Protein AF-A0A2D4G990-F1 (afdb_monomer)

Sequence (108 aa):
CDKVQKEDIEVRFFKDSWEAKGSFSQADVHRQVAIVFKTPPYADQTIREPVTVQMQLHRPSDKEVSGSMEFRYLPDEGDFHRIEEKRKRTLGTFKNFVQKTPFAVGTA

pLDDT: mean 83.97, std 11.98, range [44.0, 96.25]

Secondary structure (DSSP, 8-state):
----BTTB-EEEEEETTEEEE-B--GGGEETTTEE--BPPPPS-TT-SS-EEEEEEEEETTTTEE---EEEEE-----HHHHHHHHHHHHHHHHHHHHHHS-------

Solvent-accessible surface area (backbone atoms only — not comparable to full-atom values): 6495 Å² total; per-residue (Å²): 100,71,88,50,48,64,90,49,59,43,43,41,36,39,48,99,91,47,73,47,56,44,50,65,57,59,85,36,38,49,89,35,41,44,73,54,66,43,81,56,83,60,98,62,78,78,42,84,58,72,44,78,32,39,33,28,46,35,26,75,89,82,67,48,66,54,77,74,38,86,43,72,50,68,45,70,71,44,69,68,56,47,50,50,51,47,48,66,69,42,44,66,60,48,54,53,46,48,71,75,51,65,77,79,77,77,78,127

InterPro domains:
  IPR000451 NF-kappa-B/Dorsal [PR00057] (24-42)
  IPR000451 NF-kappa-B/Dorsal [PR00057] (65-79)
  IPR000451 NF-kappa-B/Dorsal [PTHR24169] (1-100)
  IPR013783 Immunoglobulin-like fold [G3DSA:2.60.40.10] (1-89)
  IPR014756 Immunoglobulin E-set [SSF81296] (1-103)
  IPR032397 Rel homology dimerisation domain [PF16179] (1-76)

Mean predicted aligned error: 11.32 Å

Foldseek 3Di:
DPQADLVFKWKWKDDDPDIDTWDDHSVQCPPSPDGDTHDDQDPDLQDPAKDKIWIWMAGPPVRDIDDIDIDIDDHPCDPVVVVVVCCVVCVVVVVVVCVVDPDPPDDD

Radius of gyration: 23.57 Å; Cα contacts (8 Å, |Δi|>4): 135; chains: 1; bounding box: 73×28×48 Å

Organism: Micrurus corallinus (NCBI:txid54390)

Nearest PDB structures (foldseek):
  1k3z-assembly1_A  TM=9.761E-01  e=1.383E-13  Mus musculus
  1nfi-assembly1_A  TM=9.458E-01  e=5.843E-12  Homo sapiens
  1k3z-assembly1_B  TM=9.128E-01  e=5.843E-12  Mus musculus
  1my5-assembly1_A  TM=9.595E-01  e=2.188E-10  Mus musculus
  1ikn-assembly1_A  TM=9.180E-01  e=3.143E-10  Mus musculus

Structure (mmCIF, N/CA/C/O backbone):
data_AF-A0A2D4G990-F1
#
_entry.id   AF-A0A2D4G990-F1
#
loop_
_atom_site.group_PDB
_atom_site.id
_atom_site.type_symbol
_atom_site.label_atom_id
_atom_site.label_alt_id
_atom_site.label_comp_id
_atom_site.label_asym_id
_atom_site.label_entity_id
_atom_site.label_seq_id
_atom_site.pdbx_PDB_ins_code
_atom_site.Cartn_x
_atom_site.Cartn_y
_atom_site.Cartn_z
_atom_site.occupancy
_atom_site.B_iso_or_equiv
_atom_site.auth_seq_id
_atom_site.auth_comp_id
_atom_site.auth_asym_id
_atom_site.auth_atom_id
_atom_site.pdbx_PDB_model_num
ATOM 1 N N . CYS A 1 1 ? -10.312 10.451 4.110 1.00 73.31 1 CYS A N 1
ATOM 2 C CA . CYS A 1 1 ? -11.337 9.447 4.468 1.00 73.31 1 CYS A CA 1
ATOM 3 C C . CYS A 1 1 ? -12.278 10.073 5.488 1.00 73.31 1 CYS A C 1
ATOM 5 O O . CYS A 1 1 ? -11.924 11.109 6.044 1.00 73.31 1 CYS A O 1
ATOM 7 N N . ASP A 1 2 ? -13.453 9.486 5.717 1.00 82.06 2 ASP A N 1
ATOM 8 C CA . ASP A 1 2 ? -14.274 9.864 6.873 1.00 82.06 2 ASP A CA 1
ATOM 9 C C . ASP A 1 2 ? -13.583 9.482 8.188 1.00 82.06 2 ASP A C 1
ATOM 11 O O . ASP A 1 2 ? -12.509 8.877 8.189 1.00 82.06 2 ASP A O 1
ATOM 15 N N . LYS A 1 3 ? -14.174 9.875 9.319 1.00 84.94 3 LYS A N 1
ATOM 16 C CA . LYS A 1 3 ? -13.588 9.679 10.647 1.00 84.94 3 LYS A CA 1
ATOM 17 C C . LYS A 1 3 ? -13.308 8.192 10.919 1.00 84.94 3 LYS A C 1
ATOM 19 O O . LYS A 1 3 ? -14.236 7.401 11.059 1.00 84.94 3 LYS A O 1
ATOM 24 N N . VAL A 1 4 ? -12.032 7.828 11.054 1.00 85.62 4 VAL A N 1
ATOM 25 C CA . VAL A 1 4 ? -11.576 6.455 11.340 1.00 85.62 4 VAL A CA 1
ATOM 26 C C . VAL A 1 4 ? -11.033 6.305 12.762 1.00 85.62 4 VAL A C 1
ATOM 28 O O . VAL A 1 4 ? -10.474 7.236 13.347 1.00 85.62 4 VAL A O 1
ATOM 31 N N . GLN A 1 5 ? -11.149 5.113 13.340 1.00 84.88 5 GLN A N 1
ATOM 32 C CA . GLN A 1 5 ? -10.464 4.785 14.589 1.00 84.88 5 GLN A CA 1
ATOM 33 C C . GLN A 1 5 ? -9.056 4.277 14.280 1.00 84.88 5 GLN A C 1
ATOM 35 O O . GLN A 1 5 ? -8.890 3.319 13.541 1.00 84.88 5 GLN A O 1
ATOM 40 N N . LYS A 1 6 ? -8.025 4.923 14.840 1.00 83.38 6 LYS A N 1
ATOM 41 C CA . LYS A 1 6 ? -6.610 4.618 14.540 1.00 83.38 6 LYS A CA 1
ATOM 42 C C . LYS A 1 6 ? -6.179 3.192 14.911 1.00 83.38 6 LYS A C 1
ATOM 44 O O . LYS A 1 6 ? -5.161 2.722 14.423 1.00 83.38 6 LYS A O 1
ATOM 49 N N . GLU A 1 7 ? -6.920 2.557 15.812 1.00 85.06 7 GLU A N 1
ATOM 50 C CA . GLU A 1 7 ? -6.691 1.202 16.322 1.00 85.06 7 GLU A CA 1
ATOM 51 C C . GLU A 1 7 ? -7.603 0.154 15.673 1.00 85.06 7 GLU A C 1
ATOM 53 O O . GLU A 1 7 ? -7.385 -1.038 15.851 1.00 85.06 7 GLU A O 1
ATOM 58 N N . ASP A 1 8 ? -8.572 0.605 14.877 1.00 89.12 8 ASP A N 1
ATOM 59 C CA . ASP A 1 8 ? -9.569 -0.227 14.213 1.00 89.12 8 ASP A CA 1
ATOM 60 C C . ASP A 1 8 ? -9.763 0.253 12.769 1.00 89.12 8 ASP A C 1
ATOM 62 O O . ASP A 1 8 ? -10.823 0.714 12.343 1.00 89.12 8 ASP A O 1
ATOM 66 N N . ILE A 1 9 ? -8.660 0.253 12.024 1.00 91.69 9 ILE A N 1
ATOM 67 C CA . ILE A 1 9 ? -8.639 0.584 10.604 1.00 91.69 9 ILE A CA 1
ATOM 68 C C . ILE A 1 9 ? -7.446 -0.091 9.942 1.00 91.69 9 ILE A C 1
ATOM 70 O O . ILE A 1 9 ? -6.351 -0.126 10.497 1.00 91.69 9 ILE A O 1
ATOM 74 N N . GLU A 1 10 ? -7.648 -0.600 8.734 1.00 93.94 10 GLU A N 1
ATOM 75 C CA . GLU A 1 10 ? -6.610 -1.186 7.895 1.00 93.94 10 GLU A CA 1
ATOM 76 C C . GLU A 1 10 ? -6.800 -0.741 6.441 1.00 93.94 10 GLU A C 1
ATOM 78 O O . GLU A 1 10 ? -7.922 -0.522 5.980 1.00 93.94 10 GLU A O 1
ATOM 83 N N . VAL A 1 11 ? -5.699 -0.626 5.696 1.00 94.56 11 VAL A N 1
ATOM 84 C CA . VAL A 1 11 ? -5.732 -0.401 4.245 1.00 94.56 11 VAL A CA 1
ATOM 85 C C . VAL A 1 11 ? -5.541 -1.751 3.566 1.00 94.56 11 VAL A C 1
ATOM 87 O O . VAL A 1 11 ? -4.477 -2.354 3.698 1.00 94.56 11 VAL A O 1
ATOM 90 N N . ARG A 1 12 ? -6.555 -2.239 2.853 1.00 95.31 12 ARG A N 1
ATOM 91 C CA . ARG A 1 12 ? -6.546 -3.540 2.172 1.00 95.31 12 ARG A CA 1
ATOM 92 C C . ARG A 1 12 ? -6.386 -3.343 0.672 1.00 95.31 12 ARG A C 1
ATOM 94 O O . ARG A 1 12 ? -7.165 -2.623 0.054 1.00 95.31 12 ARG A O 1
ATOM 101 N N . PHE A 1 13 ? -5.405 -4.025 0.103 1.00 96.06 13 PHE A N 1
ATOM 102 C CA . PHE A 1 13 ? -5.185 -4.175 -1.328 1.00 96.06 13 PHE A CA 1
ATOM 103 C C . PHE A 1 13 ? -5.621 -5.571 -1.732 1.00 96.06 13 PHE A C 1
ATOM 105 O O . PHE A 1 13 ? -5.276 -6.535 -1.053 1.00 96.06 13 PHE A O 1
ATOM 112 N N . PHE A 1 14 ? -6.366 -5.694 -2.822 1.00 94.62 14 PHE A N 1
ATOM 113 C CA . PHE A 1 14 ? -6.818 -6.988 -3.306 1.00 94.62 14 PHE A CA 1
ATOM 114 C C . PHE A 1 14 ? -6.971 -7.005 -4.825 1.00 94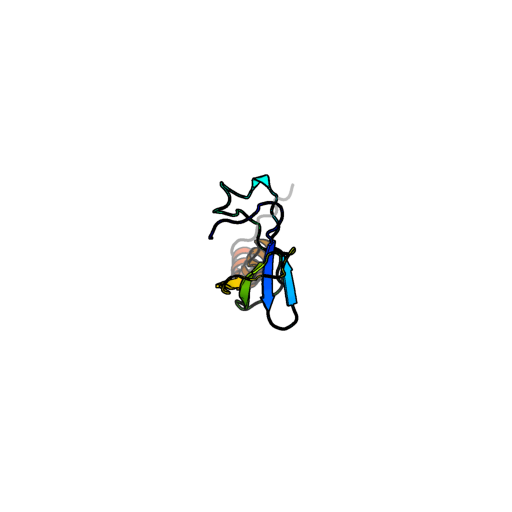.62 14 PHE A C 1
ATOM 116 O O . PHE A 1 14 ? -7.282 -5.996 -5.463 1.00 94.62 14 PHE A O 1
ATOM 123 N N . LYS A 1 15 ? -6.725 -8.175 -5.411 1.00 93.62 15 LYS A N 1
ATOM 124 C CA . LYS A 1 15 ? -6.948 -8.465 -6.828 1.00 93.62 15 LYS A CA 1
ATOM 125 C C . LYS A 1 15 ? -7.069 -9.971 -7.016 1.00 93.62 15 LYS A C 1
ATOM 127 O O . LYS A 1 15 ? -6.133 -10.693 -6.687 1.00 93.62 15 LYS A O 1
ATOM 132 N N . ASP A 1 16 ? -8.180 -10.424 -7.588 1.00 90.44 16 ASP A N 1
ATOM 133 C CA . ASP A 1 16 ? -8.465 -11.842 -7.835 1.00 90.44 16 ASP A CA 1
ATOM 134 C C . ASP A 1 16 ? -8.289 -12.694 -6.558 1.00 90.44 16 ASP A C 1
ATOM 136 O O . ASP A 1 16 ? -9.127 -12.646 -5.661 1.00 90.44 16 ASP A O 1
ATOM 140 N N . SER A 1 17 ? -7.188 -13.443 -6.454 1.00 91.00 17 SER A N 1
ATOM 141 C CA . SER A 1 17 ? -6.846 -14.309 -5.313 1.00 91.00 17 SER A CA 1
ATOM 142 C C . SER A 1 17 ? -5.761 -13.734 -4.394 1.00 91.00 17 SER A C 1
ATOM 144 O O . SER A 1 17 ? -5.346 -14.401 -3.448 1.00 91.00 17 SER A O 1
ATOM 146 N N . TRP A 1 18 ? -5.265 -12.528 -4.676 1.00 93.31 18 TRP A N 1
ATOM 147 C CA . TRP A 1 18 ? -4.224 -11.868 -3.896 1.00 93.31 18 TRP A CA 1
ATOM 148 C C . TRP A 1 18 ? -4.810 -10.791 -2.989 1.00 93.31 18 TRP A C 1
ATOM 150 O O . TRP A 1 18 ? -5.637 -9.985 -3.416 1.00 93.31 18 TRP A O 1
ATOM 160 N N . GLU A 1 19 ? -4.319 -10.749 -1.756 1.00 94.69 19 GLU A N 1
ATOM 161 C CA . GLU A 1 19 ? -4.602 -9.706 -0.783 1.00 94.69 19 GLU A CA 1
ATOM 162 C C . GLU A 1 19 ? -3.318 -9.310 -0.056 1.00 94.69 19 GLU A C 1
ATOM 164 O O . GLU A 1 19 ? -2.511 -10.165 0.314 1.00 94.69 19 GLU A O 1
ATOM 169 N N . ALA A 1 20 ? -3.161 -8.016 0.204 1.00 94.62 20 ALA A N 1
ATOM 170 C CA . ALA A 1 20 ? -2.138 -7.504 1.098 1.00 94.62 20 ALA A CA 1
ATOM 171 C C . ALA A 1 20 ? -2.636 -6.286 1.877 1.00 94.62 20 ALA A C 1
ATOM 173 O O . ALA A 1 20 ? -3.558 -5.585 1.463 1.00 94.62 20 ALA A O 1
ATOM 174 N N . LYS A 1 21 ? -1.996 -6.008 3.013 1.00 94.88 21 LYS A N 1
ATOM 175 C CA . LYS A 1 21 ? -2.320 -4.857 3.859 1.00 94.88 21 LYS A CA 1
ATOM 176 C C .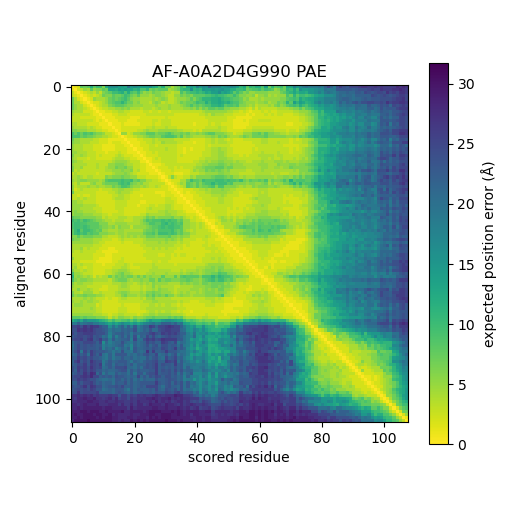 LYS A 1 21 ? -1.247 -3.783 3.742 1.00 94.88 21 LYS A C 1
ATOM 178 O O . LYS A 1 21 ? -0.056 -4.092 3.749 1.00 94.88 21 LYS A O 1
ATOM 183 N N . GLY A 1 22 ? -1.669 -2.525 3.655 1.00 93.75 22 GLY A N 1
ATOM 184 C CA . GLY A 1 22 ? -0.781 -1.375 3.783 1.00 93.75 22 GLY A CA 1
ATOM 185 C C . GLY A 1 22 ? -0.114 -1.360 5.153 1.00 93.75 22 GLY A C 1
ATOM 186 O O . GLY A 1 22 ? -0.753 -1.637 6.166 1.00 93.75 22 GLY A O 1
ATOM 187 N N . SER A 1 23 ? 1.177 -1.041 5.182 1.00 92.06 23 SER A N 1
ATOM 188 C CA . SER A 1 23 ? 1.951 -0.979 6.421 1.00 92.06 23 SER A CA 1
ATOM 189 C C . SER A 1 23 ? 1.941 0.445 6.971 1.00 92.06 23 SER A C 1
ATOM 191 O O . SER A 1 23 ? 2.417 1.369 6.308 1.00 92.06 23 SER A O 1
ATOM 193 N N . PHE A 1 24 ? 1.387 0.629 8.167 1.00 92.69 24 PHE A N 1
ATOM 194 C CA . PHE A 1 24 ? 1.382 1.896 8.898 1.00 92.69 24 PHE A CA 1
ATOM 195 C C . PHE A 1 24 ? 1.217 1.656 10.400 1.00 92.69 24 PHE A C 1
ATOM 197 O O . PHE A 1 24 ? 0.823 0.571 10.829 1.00 92.69 24 PHE A O 1
ATOM 204 N N . SER A 1 25 ? 1.533 2.668 11.199 1.00 90.69 25 SER A N 1
ATOM 205 C CA . SER A 1 25 ? 1.347 2.679 12.646 1.00 90.69 25 SER A CA 1
ATOM 206 C C . SER A 1 25 ? 0.222 3.631 13.057 1.00 90.69 25 SER A C 1
ATOM 208 O O . SER A 1 25 ? -0.198 4.502 12.298 1.00 90.69 25 SER A O 1
ATOM 210 N N . GLN A 1 26 ? -0.233 3.534 14.308 1.00 86.75 26 GLN A N 1
ATOM 211 C CA . GLN A 1 26 ? -1.238 4.458 14.848 1.00 86.75 26 GLN A CA 1
ATOM 212 C C . GLN A 1 26 ? -0.801 5.933 14.790 1.00 86.75 26 GLN A C 1
ATOM 214 O O . GLN A 1 26 ? -1.652 6.818 14.701 1.00 86.75 26 GLN A O 1
ATOM 219 N N . ALA A 1 27 ? 0.509 6.203 14.857 1.00 90.38 27 ALA A N 1
ATOM 220 C CA . ALA A 1 27 ? 1.065 7.553 14.771 1.00 90.38 27 ALA A CA 1
ATOM 221 C C . ALA A 1 27 ? 0.922 8.158 13.364 1.00 90.38 27 ALA A C 1
ATOM 223 O O . ALA A 1 27 ? 0.869 9.378 13.223 1.00 90.38 27 ALA A O 1
ATOM 224 N N . ASP A 1 28 ? 0.797 7.310 12.342 1.00 89.94 28 ASP A N 1
ATOM 225 C CA . ASP A 1 28 ? 0.645 7.717 10.946 1.00 89.94 28 ASP A CA 1
ATOM 226 C C . ASP A 1 28 ? -0.809 8.092 10.590 1.00 89.94 28 ASP A C 1
ATOM 228 O O . ASP A 1 28 ? -1.095 8.554 9.481 1.00 89.94 28 ASP A O 1
ATOM 232 N N . VAL A 1 29 ? -1.743 7.931 11.537 1.00 89.88 29 VAL A N 1
ATOM 233 C CA . VAL A 1 29 ? -3.140 8.357 11.403 1.00 89.88 29 VAL A CA 1
ATOM 234 C C . VAL A 1 29 ? -3.282 9.805 11.876 1.00 89.88 29 VAL A C 1
ATOM 236 O O . VAL A 1 29 ? -3.388 10.102 13.069 1.00 89.88 29 VAL A O 1
ATOM 239 N N . HIS A 1 30 ? -3.332 10.738 10.928 1.00 89.06 30 HIS A N 1
ATOM 240 C CA . HIS A 1 30 ? -3.453 12.161 11.219 1.00 89.06 30 HIS A CA 1
ATOM 241 C C . HIS A 1 30 ? -4.910 12.553 11.491 1.00 89.06 30 HIS A C 1
ATOM 243 O O . HIS A 1 30 ? -5.769 12.509 10.606 1.00 89.06 30 HIS A O 1
ATOM 249 N N . ARG A 1 31 ? -5.181 12.965 12.739 1.00 88.50 31 ARG A N 1
ATOM 250 C CA . ARG A 1 31 ? -6.478 13.502 13.198 1.00 88.50 31 ARG A CA 1
ATOM 251 C C . ARG A 1 31 ? -7.694 12.629 12.842 1.00 88.50 31 ARG A C 1
ATOM 253 O O . ARG A 1 31 ? -8.780 13.164 12.661 1.00 88.50 31 ARG A O 1
ATOM 260 N N . GLN A 1 32 ? -7.530 11.307 12.738 1.00 84.44 32 GLN A N 1
ATOM 261 C CA . GLN A 1 32 ? -8.602 10.371 12.351 1.00 84.44 32 GLN A CA 1
ATOM 262 C C . GLN A 1 32 ? -9.221 10.627 10.961 1.00 84.44 32 GLN A C 1
ATOM 264 O O . GLN A 1 32 ? -10.291 10.102 10.680 1.00 84.44 32 GLN A O 1
ATOM 269 N N . VAL A 1 33 ? -8.580 11.421 10.097 1.00 88.81 33 VAL A N 1
ATOM 270 C CA . VAL A 1 33 ? -9.125 11.822 8.777 1.00 88.81 33 VAL A CA 1
ATOM 271 C C . VAL A 1 33 ? -8.156 11.581 7.616 1.00 88.81 33 VAL A C 1
ATOM 273 O O . VAL A 1 33 ? -8.542 11.657 6.446 1.00 88.81 33 VAL A O 1
ATOM 276 N N . ALA A 1 34 ? -6.897 11.270 7.926 1.00 87.25 34 ALA A N 1
ATOM 277 C CA . ALA A 1 34 ? -5.877 10.891 6.961 1.00 87.25 34 ALA A CA 1
ATOM 278 C C . ALA A 1 34 ? -4.992 9.778 7.530 1.00 87.25 34 ALA A C 1
ATOM 280 O O . ALA A 1 34 ? -4.772 9.703 8.738 1.00 87.25 34 ALA A O 1
ATOM 281 N N . ILE A 1 35 ? -4.490 8.921 6.645 1.00 91.44 35 ILE A N 1
ATOM 282 C CA . ILE A 1 35 ? -3.611 7.801 6.980 1.00 91.44 35 ILE A CA 1
ATOM 283 C C . ILE A 1 35 ? -2.410 7.888 6.048 1.00 91.44 35 ILE A C 1
ATOM 285 O O . ILE A 1 35 ? -2.577 7.895 4.828 1.00 91.44 35 ILE A O 1
ATOM 289 N N . VAL A 1 36 ? -1.212 7.961 6.618 1.00 92.31 36 VAL A N 1
ATOM 290 C CA . VAL A 1 36 ? 0.032 7.774 5.872 1.00 92.31 36 VAL A CA 1
ATOM 291 C C . VAL A 1 36 ? 0.399 6.301 5.971 1.00 92.31 36 VAL A C 1
ATOM 293 O O . VAL A 1 36 ? 0.463 5.746 7.060 1.00 92.31 36 VAL A O 1
ATOM 296 N N . PHE A 1 37 ? 0.606 5.637 4.842 1.00 93.56 37 PHE A N 1
ATOM 297 C CA . PHE A 1 37 ? 0.953 4.220 4.833 1.00 93.56 37 PHE A CA 1
ATOM 298 C C . PHE A 1 37 ? 1.937 3.908 3.714 1.00 93.56 37 PHE A C 1
ATOM 300 O O . PHE A 1 37 ? 2.048 4.639 2.729 1.00 93.56 37 PHE A O 1
ATOM 307 N N . LYS A 1 38 ? 2.654 2.797 3.871 1.00 92.19 38 LYS A N 1
ATOM 308 C CA . LYS A 1 38 ? 3.488 2.216 2.823 1.00 92.19 38 LYS A CA 1
ATOM 309 C C . LYS A 1 38 ? 2.695 1.154 2.077 1.00 92.19 38 LYS A C 1
ATOM 311 O O . LYS A 1 38 ? 2.130 0.244 2.690 1.00 92.19 38 LYS A O 1
ATOM 316 N N . THR A 1 39 ? 2.667 1.278 0.757 1.00 93.06 39 THR A N 1
ATOM 317 C CA . THR A 1 39 ? 2.060 0.293 -0.138 1.00 93.06 39 THR A CA 1
ATOM 318 C C . THR A 1 39 ? 2.754 -1.063 0.033 1.00 93.06 39 THR A C 1
ATOM 320 O O . THR A 1 39 ? 3.988 -1.103 0.049 1.00 93.06 39 THR A O 1
ATOM 323 N N . PRO A 1 40 ? 2.009 -2.174 0.173 1.00 92.94 40 PRO A N 1
ATOM 324 C CA . PRO A 1 40 ? 2.621 -3.493 0.270 1.00 92.94 40 PRO A CA 1
ATOM 325 C C . PRO A 1 40 ? 3.259 -3.895 -1.069 1.00 92.94 40 PRO A C 1
ATOM 327 O O . PRO A 1 40 ? 2.828 -3.409 -2.117 1.00 92.94 40 PRO A O 1
ATOM 330 N N . PRO A 1 41 ? 4.264 -4.784 -1.081 1.00 90.75 41 PRO A N 1
ATOM 331 C CA . PRO A 1 41 ? 4.767 -5.355 -2.327 1.00 90.75 41 PRO A CA 1
ATOM 332 C C . PRO A 1 41 ? 3.662 -6.149 -3.034 1.00 90.75 41 PRO A C 1
ATOM 334 O O . PRO A 1 41 ? 2.911 -6.868 -2.375 1.00 90.75 41 PRO A O 1
ATOM 337 N N . TYR A 1 42 ? 3.572 -6.035 -4.362 1.00 90.31 42 TYR A N 1
ATOM 338 C CA . TYR A 1 42 ? 2.671 -6.882 -5.147 1.00 90.31 42 TYR A CA 1
ATOM 339 C C . TYR A 1 42 ? 3.109 -8.355 -5.077 1.00 90.31 42 TYR A C 1
ATOM 341 O O . TYR A 1 42 ? 4.274 -8.641 -4.795 1.00 90.31 42 TYR A O 1
ATOM 349 N N . ALA A 1 43 ? 2.173 -9.279 -5.334 1.00 87.69 43 ALA A N 1
ATOM 350 C CA . ALA A 1 43 ? 2.406 -10.727 -5.311 1.00 87.69 43 ALA A CA 1
ATOM 351 C C . ALA A 1 43 ? 3.658 -11.136 -6.100 1.00 87.69 43 ALA A C 1
ATOM 353 O O . A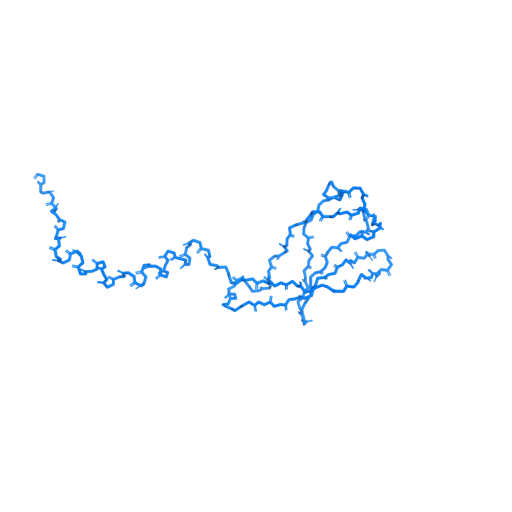LA A 1 43 ? 4.454 -11.950 -5.640 1.00 87.69 43 ALA A O 1
ATOM 354 N N . ASP A 1 44 ? 3.814 -10.535 -7.279 1.00 87.00 44 ASP A N 1
ATOM 355 C CA . ASP A 1 44 ? 4.941 -10.731 -8.173 1.00 87.00 44 ASP A CA 1
ATOM 356 C C . ASP A 1 44 ? 5.704 -9.406 -8.313 1.00 87.00 44 ASP A C 1
ATOM 358 O O . ASP A 1 44 ? 5.170 -8.411 -8.800 1.00 87.00 44 ASP A O 1
ATOM 362 N N . GLN A 1 45 ? 6.957 -9.370 -7.863 1.00 82.88 45 GLN A N 1
ATOM 363 C CA . GLN A 1 45 ? 7.806 -8.175 -7.968 1.00 82.88 45 GLN A CA 1
ATOM 364 C C . GLN A 1 45 ? 8.500 -8.051 -9.335 1.00 82.88 45 GLN A C 1
ATOM 366 O O . GLN A 1 45 ? 9.178 -7.064 -9.595 1.00 82.88 45 GLN A O 1
ATOM 371 N N . THR A 1 46 ? 8.331 -9.037 -10.217 1.00 83.94 46 THR A N 1
ATOM 372 C CA . THR A 1 46 ? 8.939 -9.107 -11.553 1.00 83.94 46 THR A CA 1
ATOM 373 C C . THR A 1 46 ? 7.960 -8.759 -12.674 1.00 83.94 46 THR A C 1
ATOM 375 O O . THR A 1 46 ? 8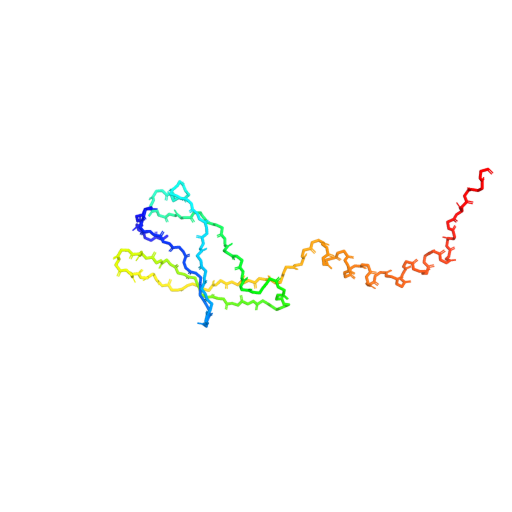.231 -9.029 -13.849 1.00 83.94 46 THR A O 1
ATOM 378 N N . ILE A 1 47 ? 6.822 -8.143 -12.326 1.00 85.50 47 ILE A N 1
ATOM 379 C CA . ILE A 1 47 ? 5.843 -7.669 -13.304 1.00 85.50 47 ILE A CA 1
ATOM 380 C C . ILE A 1 47 ? 6.529 -6.805 -14.364 1.00 85.50 47 ILE A C 1
ATOM 382 O O . ILE A 1 47 ? 7.344 -5.940 -14.055 1.00 85.50 47 ILE A O 1
ATOM 386 N N . ARG A 1 48 ? 6.204 -7.067 -15.632 1.00 83.69 48 ARG A N 1
ATOM 387 C CA . ARG A 1 48 ? 6.699 -6.296 -16.785 1.00 83.69 48 ARG A CA 1
ATOM 388 C C . ARG A 1 48 ? 5.687 -5.280 -17.291 1.00 83.69 48 ARG A C 1
ATOM 390 O O . ARG A 1 48 ? 6.059 -4.325 -17.962 1.00 83.69 48 ARG A O 1
ATOM 397 N N . GLU A 1 49 ? 4.420 -5.491 -16.961 1.00 86.81 49 GLU A N 1
ATOM 398 C CA . GLU A 1 49 ? 3.315 -4.623 -17.338 1.00 86.81 49 GLU A CA 1
ATOM 399 C C . GLU A 1 49 ? 2.663 -4.034 -16.084 1.00 86.81 49 GLU A C 1
ATOM 401 O O . GLU A 1 49 ? 2.685 -4.670 -15.026 1.00 86.81 49 GLU A O 1
ATOM 406 N N . PRO A 1 50 ? 2.080 -2.826 -16.171 1.00 91.12 50 PRO A N 1
ATOM 407 C CA . PRO A 1 50 ? 1.366 -2.236 -15.052 1.00 91.12 50 PRO A CA 1
ATOM 408 C C . PRO A 1 50 ? 0.181 -3.100 -14.614 1.00 91.12 50 PRO A C 1
ATOM 410 O O . PRO A 1 50 ? -0.669 -3.462 -15.428 1.00 91.12 50 PRO A O 1
ATOM 413 N N . VAL A 1 51 ? 0.076 -3.365 -13.314 1.00 92.75 51 VAL A N 1
ATOM 414 C CA . VAL A 1 51 ? -1.012 -4.168 -12.745 1.00 92.75 51 VAL A CA 1
ATOM 415 C C . VAL A 1 51 ? -1.936 -3.280 -11.926 1.00 92.75 51 VAL A C 1
ATOM 417 O O . VAL A 1 51 ? -1.507 -2.645 -10.967 1.00 92.75 51 VAL A O 1
ATOM 420 N N . THR A 1 52 ? -3.221 -3.254 -12.283 1.00 95.25 52 THR A N 1
ATOM 421 C CA . THR A 1 52 ? -4.243 -2.512 -11.529 1.00 95.25 52 THR A CA 1
ATOM 422 C C . THR A 1 52 ? -4.907 -3.437 -10.509 1.00 95.25 52 THR A C 1
ATOM 424 O O . THR A 1 52 ? -5.423 -4.492 -10.874 1.00 95.25 52 THR A O 1
ATOM 427 N N . VAL A 1 53 ? -4.868 -3.047 -9.236 1.00 95.62 53 VAL A N 1
ATOM 428 C CA . VAL A 1 53 ? -5.502 -3.707 -8.086 1.00 95.62 53 VAL A CA 1
ATOM 429 C C . VAL A 1 53 ? -6.562 -2.781 -7.481 1.00 95.62 53 VAL A C 1
ATOM 431 O O . VAL A 1 53 ? -6.588 -1.583 -7.766 1.00 95.62 53 VAL A O 1
ATOM 434 N N . GLN A 1 54 ? -7.414 -3.321 -6.615 1.00 96.25 54 GLN A N 1
ATOM 435 C CA . GLN A 1 54 ? -8.337 -2.528 -5.806 1.00 96.25 54 GLN A CA 1
ATOM 436 C C . GLN A 1 54 ? -7.734 -2.273 -4.421 1.00 96.25 54 GLN A C 1
ATOM 438 O O . GLN A 1 54 ? -7.085 -3.142 -3.839 1.00 96.25 54 GLN A O 1
ATOM 443 N N . MET A 1 55 ? -7.951 -1.076 -3.891 1.00 95.69 55 MET A N 1
ATOM 444 C CA . MET A 1 55 ? -7.541 -0.630 -2.564 1.00 95.69 55 MET A CA 1
ATOM 445 C C . MET A 1 55 ? -8.759 -0.076 -1.828 1.00 95.69 55 MET A C 1
ATOM 447 O O . MET A 1 55 ? -9.510 0.718 -2.384 1.00 95.69 55 MET A O 1
ATOM 451 N N . GLN A 1 56 ? -8.945 -0.445 -0.568 1.00 95.19 56 GLN A N 1
ATOM 452 C CA . GLN A 1 56 ? -10.033 0.076 0.258 1.00 95.19 56 GLN A CA 1
ATOM 453 C C . GLN A 1 56 ? -9.625 0.158 1.726 1.00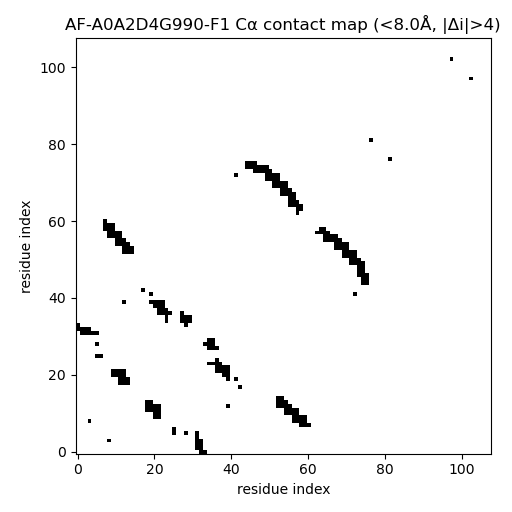 95.19 56 GLN A C 1
ATOM 455 O O . GLN A 1 56 ? -8.680 -0.501 2.166 1.00 95.19 56 GLN A O 1
ATOM 460 N N . LEU A 1 57 ? -10.368 0.942 2.497 1.00 93.75 57 LEU A N 1
ATOM 461 C CA . LEU A 1 57 ? -10.311 0.881 3.948 1.00 93.75 57 LEU A CA 1
ATOM 462 C C . LEU A 1 57 ? -11.169 -0.282 4.439 1.00 93.75 57 LEU A C 1
ATOM 464 O O . LEU A 1 57 ? -12.254 -0.530 3.914 1.00 93.75 57 LEU A O 1
ATOM 468 N N . HIS A 1 58 ? -10.674 -0.988 5.442 1.00 94.00 58 HIS A N 1
ATOM 469 C CA . HIS A 1 58 ? -11.351 -2.099 6.093 1.00 94.00 58 HIS A CA 1
ATOM 470 C C . HIS A 1 58 ? -11.289 -1.893 7.604 1.00 94.00 58 HIS A C 1
ATOM 472 O O . HIS A 1 58 ? -10.215 -1.610 8.136 1.00 94.00 58 HIS A O 1
ATOM 478 N N . ARG A 1 59 ? -12.428 -2.026 8.285 1.00 93.19 59 ARG A N 1
ATOM 479 C CA . ARG A 1 59 ? -12.517 -1.985 9.745 1.00 93.19 59 ARG A CA 1
ATOM 480 C C . ARG A 1 59 ? -12.604 -3.417 10.292 1.00 93.19 59 ARG A C 1
ATOM 482 O O . ARG A 1 59 ? -13.615 -4.083 10.077 1.00 93.19 59 ARG A O 1
ATOM 489 N N . PRO A 1 60 ? -11.568 -3.923 10.983 1.00 90.00 60 PRO A N 1
ATOM 490 C CA . PRO A 1 60 ? -11.567 -5.286 11.510 1.00 90.00 60 PRO A CA 1
ATOM 491 C C . PRO A 1 60 ? -12.710 -5.612 12.482 1.00 90.00 60 PRO A C 1
ATOM 493 O O . PRO A 1 60 ? -13.171 -6.755 12.474 1.00 90.00 60 PRO A O 1
ATOM 496 N N . SER A 1 61 ? -13.171 -4.654 13.297 1.00 90.12 61 SER A N 1
ATOM 497 C CA . SER A 1 61 ? -14.193 -4.917 14.327 1.00 90.12 61 SER A CA 1
ATOM 498 C C . SER A 1 61 ? -15.544 -5.373 13.780 1.00 90.12 61 SER A C 1
ATOM 500 O O . SER A 1 61 ? -16.147 -6.294 14.327 1.00 90.12 61 SER A O 1
ATOM 502 N N . ASP A 1 62 ? -16.038 -4.734 12.721 1.00 91.38 62 ASP A N 1
ATOM 503 C CA . ASP A 1 62 ? -17.364 -4.982 12.132 1.00 91.38 62 ASP A CA 1
ATOM 504 C C . ASP A 1 62 ? -17.288 -5.509 10.689 1.00 91.38 62 ASP A C 1
ATOM 506 O O . ASP A 1 62 ? -18.315 -5.851 10.101 1.00 91.38 62 ASP A O 1
ATOM 510 N N . LYS A 1 63 ? -16.071 -5.648 10.143 1.00 89.56 63 LYS A N 1
ATOM 511 C CA . LYS A 1 63 ? -15.785 -6.026 8.750 1.00 89.56 63 LYS A CA 1
ATOM 512 C C . LYS A 1 63 ? -16.348 -5.030 7.734 1.00 89.56 63 LYS A C 1
ATOM 514 O O . LYS A 1 63 ? -16.535 -5.385 6.567 1.00 89.56 63 LYS A O 1
ATOM 519 N N . GLU A 1 64 ? -16.613 -3.793 8.156 1.00 90.69 64 GLU A N 1
ATOM 520 C CA . GLU A 1 64 ? -17.055 -2.736 7.258 1.00 90.69 64 GLU A CA 1
ATOM 521 C C . GLU A 1 64 ? -15.927 -2.359 6.291 1.00 90.69 64 GLU A C 1
ATOM 523 O O . GLU A 1 64 ? -14.735 -2.384 6.620 1.00 90.69 64 GLU A O 1
ATOM 528 N N . VAL A 1 65 ? -16.309 -2.029 5.061 1.00 93.00 65 VAL A N 1
ATOM 529 C CA . VAL A 1 65 ? -15.386 -1.664 3.990 1.00 93.00 65 VAL A CA 1
ATOM 530 C C . VAL A 1 65 ? -15.807 -0.342 3.373 1.00 93.00 65 VAL A C 1
ATOM 532 O O . VAL A 1 65 ? -16.995 -0.081 3.191 1.00 93.00 65 VAL A O 1
ATOM 535 N N . SER A 1 66 ? -14.835 0.499 3.030 1.00 91.69 66 SER A N 1
ATOM 536 C CA . SER A 1 66 ? -15.109 1.696 2.238 1.00 91.69 66 SER A CA 1
ATOM 537 C C . SER A 1 66 ? -15.361 1.347 0.771 1.00 91.69 66 SER A C 1
ATOM 539 O O . SER A 1 66 ? -15.133 0.220 0.333 1.00 91.69 66 SER A O 1
ATOM 541 N N . GLY A 1 67 ? -15.727 2.356 -0.024 1.00 92.00 67 GLY A N 1
ATOM 542 C CA . GLY A 1 67 ? -15.635 2.255 -1.480 1.00 92.00 67 GLY A CA 1
ATOM 543 C C . GLY A 1 67 ? -14.221 1.866 -1.926 1.00 92.00 67 GLY A C 1
ATOM 544 O O . GLY A 1 67 ? -13.232 2.284 -1.309 1.00 92.00 67 GLY A O 1
ATOM 545 N N . SER A 1 68 ? -14.143 1.051 -2.978 1.00 92.69 68 SER A N 1
ATOM 546 C CA . SER A 1 68 ? -12.881 0.619 -3.567 1.00 92.69 68 SER A CA 1
ATOM 547 C C . SER A 1 68 ? -12.292 1.705 -4.465 1.00 92.69 68 SER A C 1
ATOM 549 O O . SER A 1 68 ? -13.003 2.443 -5.148 1.00 92.69 68 SER A O 1
ATOM 551 N N . MET A 1 69 ? -10.971 1.805 -4.451 1.00 93.69 69 MET A N 1
ATOM 552 C CA . MET A 1 69 ? -10.176 2.724 -5.252 1.00 93.69 69 MET A CA 1
ATOM 553 C C . MET A 1 69 ? -9.194 1.921 -6.095 1.00 93.69 69 MET A C 1
ATOM 555 O O . MET A 1 69 ? -8.585 0.970 -5.609 1.00 93.69 69 MET A O 1
ATOM 559 N N . GLU A 1 70 ? -8.988 2.319 -7.344 1.00 94.94 70 GLU A N 1
ATOM 560 C CA . GLU A 1 70 ? -7.979 1.680 -8.184 1.00 94.94 70 GLU A CA 1
ATOM 561 C C . GLU A 1 70 ? -6.570 2.114 -7.770 1.00 94.94 70 GLU A C 1
ATOM 563 O O . GLU A 1 70 ? -6.277 3.303 -7.624 1.00 94.94 70 GLU A O 1
ATOM 568 N N . PHE A 1 71 ? -5.677 1.139 -7.617 1.00 94.69 71 PHE A N 1
ATOM 569 C CA . PHE A 1 71 ? -4.253 1.359 -7.401 1.00 94.69 71 PHE A CA 1
ATOM 570 C C . PHE A 1 71 ? -3.454 0.599 -8.457 1.00 94.69 71 PHE A C 1
ATOM 572 O O . PHE A 1 71 ? -3.728 -0.566 -8.731 1.00 94.69 71 PHE A O 1
ATOM 579 N N . ARG A 1 72 ? -2.450 1.239 -9.059 1.00 94.44 72 ARG A N 1
ATOM 580 C CA . ARG A 1 72 ? -1.652 0.638 -10.133 1.00 94.44 72 ARG A CA 1
ATOM 581 C C . ARG A 1 72 ? -0.217 0.400 -9.681 1.00 94.44 72 ARG A C 1
ATOM 583 O O . ARG A 1 72 ? 0.521 1.354 -9.450 1.00 94.44 72 ARG A O 1
ATOM 590 N N . TYR A 1 73 ? 0.180 -0.868 -9.617 1.00 91.75 73 TYR A N 1
ATOM 591 C CA . TYR A 1 73 ? 1.579 -1.264 -9.512 1.00 91.75 73 TYR A CA 1
ATOM 592 C C . TYR A 1 73 ? 2.274 -1.098 -10.857 1.00 91.75 73 TYR A C 1
ATOM 594 O O . TYR A 1 73 ? 1.703 -1.388 -11.911 1.00 91.75 73 TYR A O 1
ATOM 602 N N . LEU A 1 74 ? 3.514 -0.630 -10.804 1.00 90.06 74 LEU A N 1
ATOM 603 C CA . LEU A 1 74 ? 4.369 -0.442 -11.964 1.00 90.06 74 LEU A CA 1
ATOM 604 C C . LEU A 1 74 ? 5.516 -1.458 -11.920 1.00 90.06 74 LEU A C 1
ATOM 606 O O . LEU A 1 74 ? 5.919 -1.844 -10.821 1.00 90.06 74 LEU A O 1
ATOM 610 N N . PRO A 1 75 ? 6.034 -1.882 -13.085 1.00 87.62 75 PRO A N 1
ATOM 611 C CA . PRO A 1 75 ? 7.254 -2.676 -13.155 1.00 87.62 75 PRO A CA 1
ATOM 612 C C . PRO A 1 75 ? 8.395 -1.969 -12.424 1.00 87.62 75 PRO A C 1
ATOM 614 O O . PRO A 1 75 ? 8.616 -0.770 -12.621 1.00 87.62 75 PRO A O 1
ATOM 617 N N . ASP A 1 76 ? 9.111 -2.710 -11.577 1.00 76.88 76 ASP A N 1
ATOM 618 C CA . ASP A 1 76 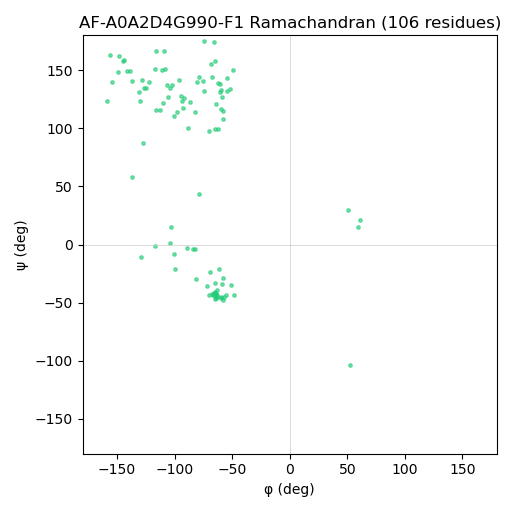? 10.304 -2.196 -10.913 1.00 76.88 76 ASP A CA 1
ATOM 619 C C . ASP A 1 76 ? 11.418 -2.040 -11.955 1.00 76.88 76 ASP A C 1
ATOM 621 O O . ASP A 1 76 ? 12.104 -2.987 -12.333 1.00 76.88 76 ASP A O 1
ATOM 625 N N . GLU A 1 77 ? 11.599 -0.819 -12.456 1.00 65.38 77 GLU A N 1
ATOM 626 C CA . GLU A 1 77 ? 12.769 -0.449 -13.254 1.00 65.38 77 GLU A CA 1
ATOM 627 C C . GLU A 1 77 ? 13.978 -0.180 -12.344 1.00 65.38 77 GLU A C 1
ATOM 629 O O . GLU A 1 77 ? 14.670 0.830 -12.517 1.00 65.38 77 GLU A O 1
ATOM 634 N N . GLY A 1 78 ? 14.213 -1.025 -11.335 1.00 61.72 78 GLY A N 1
ATOM 635 C CA . GLY A 1 78 ? 15.290 -0.837 -10.370 1.00 61.72 78 GLY A CA 1
ATOM 636 C C . GLY A 1 78 ? 16.625 -0.550 -11.059 1.00 61.72 78 GLY A C 1
ATOM 637 O O . GLY A 1 78 ? 16.883 -1.012 -12.177 1.00 61.72 78 GLY A O 1
ATOM 638 N N . ASP A 1 79 ? 17.502 0.212 -10.399 1.00 58.09 79 ASP A N 1
ATOM 639 C CA . ASP A 1 79 ? 18.776 0.652 -10.984 1.00 58.09 79 ASP A CA 1
ATOM 640 C C . ASP A 1 79 ? 19.586 -0.512 -11.575 1.00 58.09 79 ASP A C 1
ATOM 642 O O . ASP A 1 79 ? 20.185 -0.358 -12.633 1.00 58.09 79 ASP A O 1
ATOM 646 N N . PHE A 1 80 ? 19.542 -1.707 -10.978 1.00 58.78 80 PHE A N 1
ATOM 647 C CA . PHE A 1 80 ? 20.185 -2.906 -11.528 1.00 58.78 80 PHE A CA 1
ATOM 648 C C . PHE A 1 80 ? 19.582 -3.361 -12.863 1.00 58.78 80 PHE A C 1
ATOM 650 O O . PHE A 1 80 ? 20.331 -3.639 -13.801 1.00 58.78 80 PHE A O 1
ATOM 657 N N . HIS A 1 81 ? 18.252 -3.378 -12.986 1.00 59.84 81 HIS A N 1
ATOM 658 C CA . HIS A 1 81 ? 17.567 -3.703 -14.238 1.00 59.84 81 HIS A CA 1
ATOM 659 C C . HIS A 1 81 ? 17.863 -2.638 -15.304 1.00 59.84 81 HIS A C 1
ATOM 661 O O . HIS A 1 81 ? 18.159 -2.968 -16.454 1.00 59.84 81 HIS A O 1
ATOM 667 N N . ARG A 1 82 ? 17.879 -1.352 -14.924 1.00 59.94 82 ARG A N 1
ATOM 668 C CA . ARG A 1 82 ? 18.276 -0.242 -15.807 1.00 59.94 82 ARG A CA 1
ATOM 669 C C . ARG A 1 82 ? 19.739 -0.322 -16.239 1.00 59.94 82 ARG A C 1
ATOM 671 O O . ARG A 1 82 ? 20.033 -0.097 -17.412 1.00 59.94 82 ARG A O 1
ATOM 678 N N . ILE A 1 83 ? 20.659 -0.648 -15.332 1.00 65.25 83 ILE A N 1
ATOM 679 C CA . ILE A 1 83 ? 22.091 -0.812 -15.621 1.00 65.25 83 ILE A CA 1
ATOM 680 C C . ILE A 1 83 ? 22.306 -2.007 -16.548 1.00 65.25 83 ILE A C 1
ATOM 682 O O . ILE A 1 83 ? 23.086 -1.902 -17.496 1.00 65.25 83 ILE A O 1
ATOM 686 N N . GLU A 1 84 ? 21.610 -3.122 -16.328 1.00 68.31 84 GLU A N 1
ATOM 687 C CA . GLU A 1 84 ? 21.739 -4.307 -17.172 1.00 68.31 84 GLU A CA 1
ATOM 688 C C . GLU A 1 84 ? 21.130 -4.098 -18.565 1.00 68.31 84 GLU A C 1
ATOM 690 O O . GLU A 1 84 ? 21.775 -4.420 -19.566 1.00 68.31 84 GLU A O 1
ATOM 695 N N . GLU A 1 85 ? 19.946 -3.489 -18.662 1.00 69.44 85 GLU A N 1
ATOM 696 C CA . GLU A 1 85 ? 19.363 -3.062 -19.940 1.00 69.44 85 GLU A CA 1
ATOM 697 C C . GLU A 1 85 ? 20.291 -2.100 -20.678 1.00 69.44 85 GLU A C 1
ATOM 699 O O . GLU A 1 85 ? 20.584 -2.298 -21.861 1.00 69.44 85 GLU A O 1
ATOM 704 N N . LYS A 1 86 ? 20.805 -1.081 -19.978 1.00 71.31 86 LYS A N 1
ATOM 705 C CA . LYS A 1 86 ? 21.748 -0.115 -20.545 1.00 71.31 86 LYS A CA 1
ATOM 706 C C . LYS A 1 86 ? 23.001 -0.827 -21.032 1.00 71.31 86 LYS A C 1
ATOM 708 O O . LYS A 1 86 ? 23.396 -0.585 -22.163 1.00 71.31 86 LYS A O 1
ATOM 713 N N . ARG A 1 87 ? 23.576 -1.746 -20.249 1.00 72.12 87 ARG A N 1
ATOM 714 C CA . ARG A 1 87 ? 24.743 -2.553 -20.640 1.00 72.12 87 ARG A CA 1
ATOM 715 C C . ARG A 1 87 ? 24.456 -3.395 -21.880 1.00 72.12 87 ARG A C 1
ATOM 717 O O . ARG A 1 87 ? 25.292 -3.414 -22.777 1.00 72.12 87 ARG A O 1
ATOM 724 N N . LYS A 1 88 ? 23.305 -4.072 -21.961 1.00 76.44 88 LYS A N 1
ATOM 725 C CA . LYS A 1 88 ? 22.914 -4.875 -23.136 1.00 76.44 88 LYS A CA 1
ATOM 726 C C . LYS A 1 88 ? 22.754 -3.997 -24.380 1.00 76.44 88 LYS A C 1
ATOM 728 O O . LYS A 1 88 ? 23.300 -4.336 -25.427 1.00 76.44 88 LYS A O 1
ATOM 733 N N . ARG A 1 89 ? 22.090 -2.842 -24.254 1.00 76.81 89 ARG A N 1
ATOM 734 C CA . ARG A 1 89 ? 21.884 -1.883 -25.356 1.00 76.81 89 ARG A CA 1
ATOM 735 C C . ARG A 1 89 ? 23.183 -1.221 -25.818 1.00 76.81 89 ARG A C 1
ATOM 737 O O . ARG A 1 89 ? 23.403 -1.081 -27.015 1.00 76.81 89 ARG A O 1
ATOM 744 N N . THR A 1 90 ? 24.056 -0.819 -24.895 1.00 77.81 90 THR A N 1
ATOM 745 C CA . THR A 1 90 ? 25.292 -0.090 -25.222 1.00 77.81 90 THR A CA 1
ATOM 746 C C . THR A 1 90 ? 26.488 -1.000 -25.500 1.00 77.81 90 THR A C 1
ATOM 748 O O . THR A 1 90 ? 27.535 -0.494 -25.902 1.00 77.81 90 THR A O 1
ATOM 751 N N . LEU A 1 91 ? 26.352 -2.328 -25.365 1.00 78.88 91 LEU A N 1
ATOM 752 C CA . LEU A 1 91 ? 27.440 -3.295 -25.567 1.00 78.88 91 LEU A CA 1
ATOM 753 C C . LEU A 1 91 ? 28.095 -3.169 -26.949 1.00 78.88 91 LEU A C 1
ATOM 755 O O . LEU A 1 91 ? 29.320 -3.216 -27.058 1.00 78.88 91 LEU A O 1
ATOM 759 N N . GLY A 1 92 ? 27.292 -3.004 -28.004 1.00 78.75 92 GLY A N 1
ATOM 760 C CA . GLY A 1 92 ? 27.794 -2.843 -29.373 1.00 78.75 92 GLY A CA 1
ATOM 761 C C . GLY A 1 92 ? 28.570 -1.538 -29.560 1.00 78.75 92 GLY A C 1
ATOM 762 O O . GLY A 1 92 ? 29.657 -1.531 -30.137 1.00 78.75 92 GLY A O 1
ATOM 763 N N . THR A 1 93 ? 28.056 -0.438 -29.013 1.00 82.44 93 THR A N 1
ATOM 764 C CA . THR A 1 93 ? 28.722 0.872 -29.032 1.00 82.44 93 THR A CA 1
ATOM 765 C C . THR A 1 93 ? 30.025 0.846 -28.234 1.00 82.44 93 THR A C 1
ATOM 767 O O . THR A 1 93 ? 31.042 1.352 -28.701 1.00 82.44 93 THR A O 1
ATOM 770 N N . PHE A 1 94 ? 30.025 0.191 -27.071 1.00 79.69 94 PHE A N 1
ATOM 771 C CA . PHE A 1 94 ? 31.211 0.026 -26.235 1.00 79.69 94 PHE A CA 1
ATOM 772 C C . PHE A 1 94 ? 32.292 -0.809 -26.934 1.00 79.69 94 PHE A C 1
ATOM 774 O O . PHE A 1 94 ? 33.439 -0.381 -26.986 1.00 79.69 94 PHE A O 1
ATOM 781 N N . LYS A 1 95 ? 31.944 -1.949 -27.552 1.00 79.81 95 LYS A N 1
ATOM 782 C CA . LYS A 1 95 ? 32.904 -2.759 -28.328 1.00 79.81 95 LYS A CA 1
ATOM 783 C C . LYS A 1 95 ? 33.567 -1.952 -29.448 1.00 79.81 95 LYS A C 1
ATOM 785 O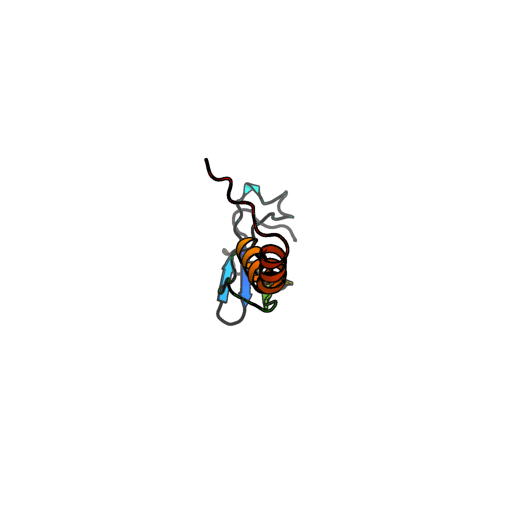 O . LYS A 1 95 ? 34.785 -2.000 -29.585 1.00 79.81 95 LYS A O 1
ATOM 790 N N . ASN A 1 96 ? 32.782 -1.173 -30.193 1.00 82.12 96 ASN A N 1
ATOM 791 C CA . ASN A 1 96 ? 33.306 -0.292 -31.240 1.00 82.12 96 ASN A CA 1
ATOM 792 C C . ASN A 1 96 ? 34.237 0.797 -30.684 1.00 82.12 96 ASN A C 1
ATOM 794 O O . ASN A 1 96 ? 35.253 1.110 -31.299 1.00 82.12 96 ASN A O 1
ATOM 798 N N . PHE A 1 97 ? 33.910 1.370 -29.523 1.00 80.00 97 PHE A N 1
ATOM 799 C CA . PHE A 1 97 ? 34.748 2.371 -28.862 1.00 80.00 97 PHE A CA 1
ATOM 800 C C . PHE A 1 97 ? 36.098 1.786 -28.419 1.00 80.00 97 PHE A C 1
ATOM 802 O O . PHE A 1 97 ? 37.141 2.355 -28.726 1.00 80.00 97 PHE A O 1
ATOM 809 N N . VAL A 1 98 ? 36.100 0.613 -27.778 1.00 79.19 98 VAL A N 1
ATOM 810 C CA . VAL A 1 98 ? 37.337 -0.063 -27.339 1.00 79.19 98 VAL A CA 1
ATOM 811 C C . VAL A 1 98 ? 38.209 -0.496 -28.522 1.00 79.19 98 VAL A C 1
ATOM 813 O O . VAL A 1 98 ? 39.431 -0.465 -28.430 1.00 79.19 98 VAL A O 1
ATOM 816 N N . GLN A 1 99 ? 37.603 -0.864 -29.653 1.00 73.94 99 GLN A N 1
ATOM 817 C CA . GLN A 1 99 ? 38.343 -1.190 -30.875 1.00 73.94 99 GLN A CA 1
ATOM 818 C C . GLN A 1 99 ? 38.964 0.044 -31.549 1.00 73.94 99 GLN A C 1
ATOM 820 O O . GLN A 1 99 ? 40.053 -0.059 -32.105 1.00 73.94 99 GLN A O 1
ATOM 825 N N . LYS A 1 100 ? 38.291 1.204 -31.512 1.00 72.38 100 LYS A N 1
ATOM 826 C CA . LYS A 1 100 ? 38.780 2.456 -32.124 1.00 72.38 100 LYS A CA 1
ATOM 827 C C . LYS A 1 100 ? 39.788 3.213 -31.262 1.00 72.38 100 LYS A C 1
ATOM 829 O O . LYS A 1 100 ? 40.652 3.896 -31.800 1.00 72.38 100 LYS A O 1
ATOM 834 N N . THR A 1 101 ? 39.682 3.090 -29.946 1.00 66.31 101 THR A N 1
ATOM 835 C CA . THR A 1 101 ? 40.617 3.653 -28.968 1.00 66.31 101 THR A CA 1
ATOM 836 C C . THR A 1 101 ? 41.064 2.527 -28.045 1.00 66.31 101 THR A C 1
ATOM 838 O O . THR A 1 101 ? 40.427 2.302 -27.013 1.00 66.31 101 THR A O 1
ATOM 841 N N . PRO A 1 102 ? 42.127 1.787 -28.413 1.00 69.31 102 PRO A N 1
ATOM 842 C CA . PRO A 1 102 ? 42.711 0.797 -27.527 1.00 69.31 102 PRO A CA 1
ATOM 843 C C . PRO A 1 102 ? 43.148 1.512 -26.253 1.00 69.31 102 PRO A C 1
ATOM 845 O O . PRO A 1 102 ? 43.864 2.513 -26.313 1.00 69.31 102 PRO A O 1
ATOM 848 N N . PHE A 1 103 ? 42.712 1.023 -25.096 1.00 64.31 103 PHE A N 1
ATOM 849 C CA . PHE A 1 103 ? 43.268 1.495 -23.838 1.00 64.31 103 PHE A CA 1
ATOM 850 C C . PHE A 1 103 ? 44.765 1.190 -23.863 1.00 64.31 103 PHE A C 1
ATOM 852 O O . PHE A 1 103 ? 45.152 0.026 -23.970 1.00 64.31 103 PH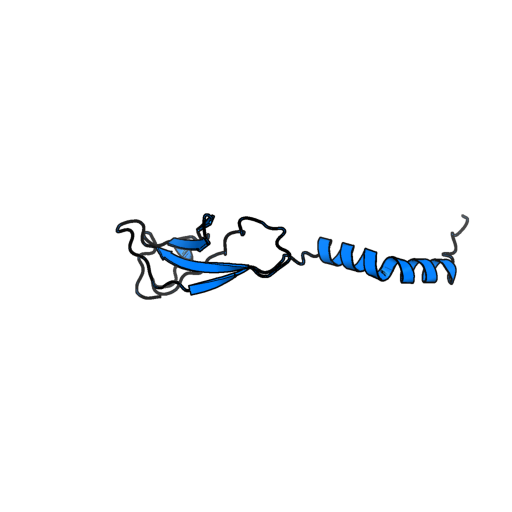E A O 1
ATOM 859 N N . ALA A 1 104 ? 45.604 2.228 -23.824 1.00 66.06 104 ALA A N 1
ATOM 860 C CA . ALA A 1 104 ? 4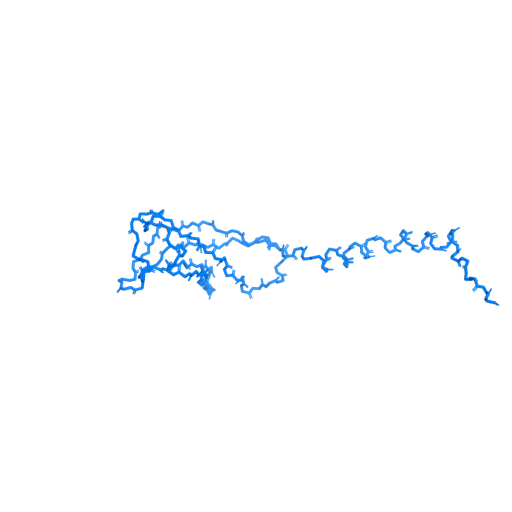7.037 2.056 -23.667 1.00 66.06 104 ALA A CA 1
ATOM 861 C C . ALA A 1 104 ? 47.264 1.385 -22.308 1.00 66.06 104 ALA A C 1
ATOM 863 O O . ALA A 1 104 ? 47.182 2.026 -21.261 1.00 66.06 104 ALA A O 1
ATOM 864 N N . VAL A 1 105 ? 47.472 0.069 -22.324 1.00 58.25 105 VAL A N 1
ATOM 865 C CA . VAL A 1 105 ? 47.981 -0.665 -21.171 1.00 58.25 105 VAL A CA 1
ATOM 866 C C . VAL A 1 105 ? 49.393 -0.135 -20.967 1.00 58.25 105 VAL A C 1
ATOM 868 O O . VAL A 1 105 ? 50.297 -0.479 -21.723 1.00 58.25 105 VAL A O 1
ATOM 871 N N . GLY A 1 106 ? 49.553 0.783 -20.015 1.00 54.03 106 GLY A N 1
ATOM 872 C CA . GLY A 1 106 ? 50.862 1.266 -19.602 1.00 54.03 106 GLY A CA 1
ATOM 873 C C . GLY A 1 106 ? 51.687 0.076 -19.131 1.00 54.03 106 GLY A C 1
ATOM 874 O O . GLY A 1 106 ? 51.392 -0.516 -18.095 1.00 54.03 106 GLY A O 1
ATOM 875 N N . THR A 1 107 ? 52.678 -0.305 -19.928 1.00 44.81 107 THR A N 1
ATOM 876 C CA . THR A 1 107 ? 53.774 -1.167 -19.498 1.00 44.81 107 THR A CA 1
ATOM 877 C C . THR A 1 107 ? 54.557 -0.409 -18.432 1.00 44.81 107 THR A C 1
ATOM 879 O O . THR A 1 107 ? 55.006 0.708 -18.697 1.00 44.81 107 THR A O 1
ATOM 882 N N . ALA A 1 108 ? 54.636 -0.993 -17.235 1.00 44.00 108 ALA A N 1
ATOM 883 C CA . ALA A 1 108 ? 55.517 -0.549 -16.159 1.00 44.00 108 ALA A CA 1
ATOM 884 C C . ALA A 1 108 ? 56.994 -0.651 -16.564 1.00 44.00 108 ALA A C 1
ATOM 886 O O . ALA A 1 108 ? 57.311 -1.546 -17.384 1.00 44.00 108 ALA A O 1
#